Protein AF-A0A7W1TL31-F1 (afdb_monomer_lite)

Foldseek 3Di:
DDPVLLVLLLQLLVVQPVSLVCCVVPPVVRPLSPLSSQLSPLLSCQLVVQVVVLVVQLVVLVVPVPCSNVVSVVSVVVNVVSVVLSVQQSVVSSVCSNVSHSDHRPPRSVPRDPPPPPVCVVVVVVVVCPVVVVVPDDDD

Radius of gyration: 20.35 Å; chains: 1; bounding box: 41×24×80 Å

Structure (mmCIF, N/CA/C/O backbone):
data_AF-A0A7W1TL31-F1
#
_entry.id   AF-A0A7W1TL31-F1
#
loop_
_atom_site.group_PDB
_atom_site.id
_atom_site.type_symbol
_atom_site.label_atom_id
_atom_site.label_alt_id
_atom_site.label_comp_id
_atom_site.label_asym_id
_atom_site.label_entity_id
_atom_site.label_seq_id
_atom_site.pdbx_PDB_ins_code
_atom_site.Cartn_x
_atom_site.Cartn_y
_atom_site.Cartn_z
_atom_site.occupancy
_atom_site.B_iso_or_equiv
_atom_site.auth_seq_id
_atom_site.auth_comp_id
_atom_site.auth_asym_id
_atom_site.auth_atom_id
_atom_site.pdbx_PDB_model_num
ATOM 1 N N . MET A 1 1 ? -14.378 0.605 23.977 1.00 63.00 1 MET A N 1
ATOM 2 C CA . MET A 1 1 ? -14.506 0.639 22.493 1.00 63.00 1 MET A CA 1
ATOM 3 C C . MET A 1 1 ? -15.545 -0.376 22.019 1.00 63.00 1 MET A C 1
ATOM 5 O O . MET A 1 1 ? -15.448 -1.541 22.405 1.00 63.00 1 MET A O 1
ATOM 9 N N . SER A 1 2 ? -16.531 0.037 21.213 1.00 82.75 2 SER A N 1
ATOM 10 C CA . SER A 1 2 ? -17.659 -0.834 20.838 1.00 82.75 2 SER A CA 1
ATOM 11 C C . SER A 1 2 ? -17.243 -1.950 19.872 1.00 82.75 2 SER A C 1
ATOM 13 O O . SER A 1 2 ? -16.359 -1.781 19.031 1.00 82.75 2 SER A O 1
ATOM 15 N N . THR A 1 3 ? -17.897 -3.108 19.959 1.00 85.25 3 THR A N 1
ATOM 16 C CA . THR A 1 3 ? -17.646 -4.251 19.063 1.00 85.25 3 THR A CA 1
ATOM 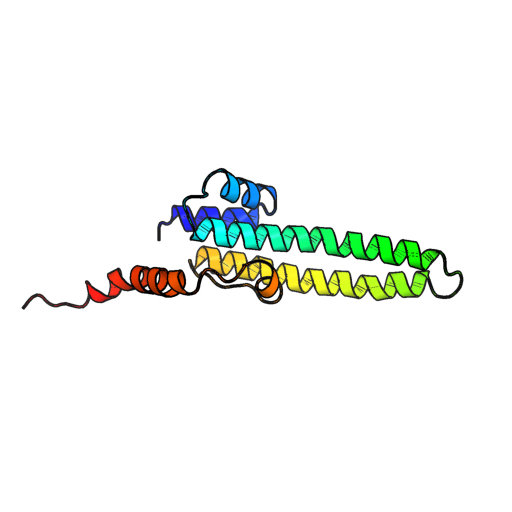17 C C . THR A 1 3 ? -17.913 -3.889 17.596 1.00 85.25 3 THR A C 1
ATOM 19 O O . THR A 1 3 ? -17.195 -4.328 16.703 1.00 85.25 3 THR A O 1
ATOM 22 N N . SER A 1 4 ? -18.888 -3.006 17.347 1.00 88.19 4 SER A N 1
ATOM 23 C CA . SER A 1 4 ? -19.213 -2.479 16.013 1.00 88.19 4 SER A CA 1
ATOM 24 C C . SER A 1 4 ? -18.038 -1.729 15.369 1.00 88.19 4 SER A C 1
ATOM 26 O O . SER A 1 4 ? -17.771 -1.926 14.184 1.00 88.19 4 SER A O 1
ATOM 28 N N . SER A 1 5 ? -17.299 -0.933 16.150 1.00 86.00 5 SER A N 1
ATOM 29 C CA . SER A 1 5 ? -16.116 -0.192 15.684 1.00 86.00 5 SER A CA 1
ATOM 30 C C . SER A 1 5 ? -15.011 -1.128 15.173 1.00 86.00 5 SER A C 1
ATOM 32 O O . SER A 1 5 ? -14.460 -0.927 14.090 1.00 86.00 5 SER A O 1
ATOM 34 N N . ARG A 1 6 ? -14.759 -2.229 15.897 1.00 88.38 6 ARG A N 1
ATOM 35 C CA . ARG A 1 6 ? -13.754 -3.242 15.524 1.00 88.38 6 ARG A CA 1
ATOM 36 C C . ARG A 1 6 ? -14.096 -3.931 14.207 1.00 88.38 6 ARG A C 1
ATOM 38 O O . ARG A 1 6 ? -13.231 -4.066 13.344 1.00 88.38 6 ARG A O 1
ATOM 45 N N . TYR A 1 7 ? -15.358 -4.325 14.025 1.00 89.19 7 TYR A N 1
ATOM 46 C CA . TYR A 1 7 ? -15.795 -4.953 12.777 1.00 89.19 7 TYR A CA 1
ATOM 47 C C . TYR A 1 7 ? -15.684 -3.998 11.590 1.00 89.19 7 TYR A C 1
ATOM 49 O O . TYR A 1 7 ? -15.196 -4.403 10.541 1.00 89.19 7 TYR A O 1
ATOM 57 N N . LEU A 1 8 ? -16.069 -2.729 11.747 1.00 87.12 8 LEU A N 1
ATOM 58 C CA . LEU A 1 8 ? -15.933 -1.729 10.684 1.00 87.12 8 LEU A CA 1
ATOM 59 C C . LEU A 1 8 ? -14.469 -1.487 10.299 1.00 87.12 8 LEU A C 1
ATOM 61 O O . LEU A 1 8 ? -14.148 -1.460 9.111 1.00 87.12 8 LEU A O 1
ATOM 65 N N . ALA A 1 9 ? -13.577 -1.378 11.286 1.00 85.75 9 ALA A N 1
ATOM 66 C CA . ALA A 1 9 ? -12.141 -1.273 11.050 1.00 85.75 9 ALA A CA 1
ATOM 67 C C . ALA A 1 9 ? -11.597 -2.504 10.304 1.00 85.75 9 ALA A C 1
ATOM 69 O O . ALA A 1 9 ? -10.852 -2.361 9.338 1.00 85.75 9 ALA A O 1
ATOM 70 N N . PHE A 1 10 ? -12.018 -3.711 10.690 1.00 90.50 10 PHE A N 1
ATOM 71 C CA . PHE A 1 10 ? -11.662 -4.942 9.987 1.00 90.50 10 PHE A CA 1
ATOM 72 C C . PHE A 1 10 ? -12.193 -4.967 8.542 1.00 90.50 10 PHE A C 1
ATOM 74 O O . PHE A 1 10 ? -11.440 -5.276 7.617 1.00 90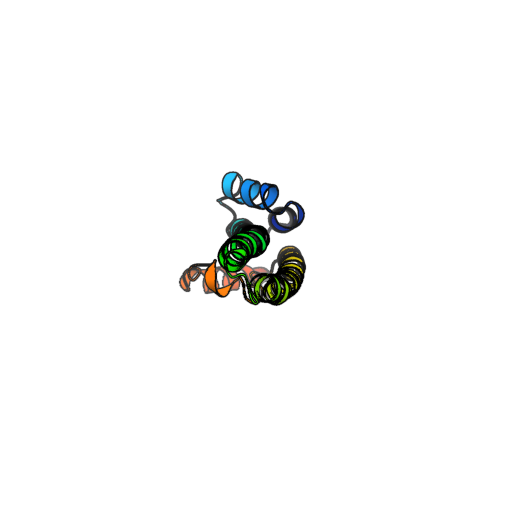.50 10 PHE A O 1
ATOM 81 N N . PHE A 1 11 ? -13.452 -4.575 8.317 1.00 89.88 11 PHE A N 1
ATOM 82 C CA . PHE A 1 11 ? -14.044 -4.488 6.978 1.00 89.88 11 PHE A CA 1
ATOM 83 C C . PHE A 1 11 ? -13.318 -3.490 6.075 1.00 89.88 11 PHE A C 1
ATOM 85 O O . PHE A 1 11 ? -13.219 -3.728 4.871 1.00 89.88 11 PHE A O 1
ATOM 92 N N . ALA A 1 12 ? -12.753 -2.417 6.637 1.00 88.25 12 ALA A N 1
ATOM 93 C CA . ALA A 1 12 ? -11.928 -1.485 5.878 1.00 88.25 12 ALA A CA 1
ATOM 94 C C . ALA A 1 12 ? -10.677 -2.149 5.281 1.00 88.25 12 ALA A C 1
ATOM 96 O O . ALA A 1 12 ? -10.274 -1.800 4.173 1.00 88.25 12 ALA A O 1
ATOM 97 N N . TYR A 1 13 ? -10.070 -3.119 5.971 1.00 88.94 13 TYR A N 1
ATOM 98 C CA . TYR A 1 13 ? -8.985 -3.931 5.407 1.00 88.94 13 TYR A CA 1
ATOM 99 C C . TYR A 1 13 ? -9.497 -5.025 4.477 1.00 88.94 13 TYR A C 1
ATOM 101 O O . TYR A 1 13 ? -8.923 -5.214 3.406 1.00 88.94 13 TYR A O 1
ATOM 109 N N . LEU A 1 14 ? -10.563 -5.731 4.863 1.00 90.69 14 LEU A N 1
ATOM 110 C CA . LEU A 1 14 ? -11.077 -6.875 4.106 1.00 90.69 14 LEU A CA 1
ATOM 111 C C . LEU A 1 14 ? -11.560 -6.472 2.714 1.00 90.69 14 LEU A C 1
ATOM 113 O O . LEU A 1 14 ? -11.240 -7.129 1.730 1.00 90.69 14 LEU A O 1
ATOM 117 N N . LEU A 1 15 ? -12.309 -5.375 2.636 1.00 92.00 15 LEU A N 1
ATOM 118 C CA . LEU A 1 15 ? -12.829 -4.859 1.376 1.00 92.00 15 LEU A CA 1
ATOM 119 C C . LEU A 1 15 ? -11.850 -3.889 0.701 1.00 92.00 15 LEU A C 1
ATOM 121 O O . LEU A 1 15 ? -12.163 -3.387 -0.369 1.00 92.00 15 LEU A O 1
ATOM 125 N N . SER A 1 16 ? -10.673 -3.622 1.280 1.00 91.69 16 SER A N 1
ATOM 126 C CA . SER A 1 16 ? -9.663 -2.716 0.716 1.00 91.69 16 SER A CA 1
ATOM 127 C C . SER A 1 16 ? -10.256 -1.331 0.381 1.00 91.69 16 SER A C 1
ATOM 129 O O . SER A 1 16 ? -10.855 -0.697 1.250 1.00 91.69 16 SER A O 1
ATOM 131 N N . ILE A 1 17 ? -10.122 -0.849 -0.860 1.00 91.94 17 ILE A N 1
ATOM 132 C CA . ILE A 1 17 ? -10.583 0.477 -1.305 1.00 91.94 17 ILE A CA 1
ATOM 133 C C . ILE A 1 17 ? -12.063 0.741 -0.963 1.00 91.94 17 ILE A C 1
ATOM 135 O O . ILE A 1 17 ? -12.320 1.713 -0.250 1.00 91.94 17 ILE A O 1
ATOM 139 N N . PRO A 1 18 ? -13.051 -0.065 -1.407 1.00 91.94 18 PRO A N 1
ATOM 140 C CA . PRO A 1 18 ? -14.456 0.215 -1.108 1.00 91.94 18 PRO A CA 1
ATOM 141 C C . PRO A 1 18 ? -14.770 0.188 0.392 1.00 91.94 18 PRO A C 1
ATOM 143 O O . PRO A 1 18 ? -15.528 1.035 0.858 1.00 91.94 18 PRO A O 1
ATOM 146 N N . GLY A 1 19 ? -14.155 -0.713 1.166 1.00 91.12 19 GLY A N 1
ATOM 147 C CA . GLY A 1 19 ? -14.341 -0.755 2.622 1.00 91.12 19 GLY A CA 1
ATOM 148 C C . GLY A 1 19 ? -13.800 0.485 3.317 1.00 91.12 19 GLY A C 1
ATOM 149 O O . GLY A 1 19 ? -14.488 1.108 4.125 1.00 91.12 19 GLY A O 1
ATOM 150 N N . ALA A 1 20 ? -12.571 0.868 2.976 1.00 91.81 20 ALA A N 1
ATOM 151 C CA . ALA A 1 20 ? -11.937 2.055 3.519 1.00 91.81 20 ALA A CA 1
ATOM 152 C C . ALA A 1 20 ? -12.723 3.327 3.171 1.00 91.81 20 ALA A C 1
ATOM 154 O O . ALA A 1 2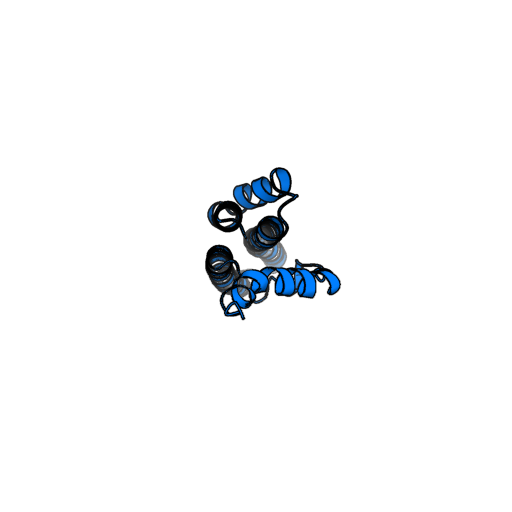0 ? -12.985 4.147 4.049 1.00 91.81 20 ALA A O 1
ATOM 155 N N . LEU A 1 21 ? -13.155 3.479 1.916 1.00 93.00 21 LEU A N 1
ATOM 156 C CA . LEU A 1 21 ? -13.971 4.619 1.497 1.00 93.00 21 LEU A CA 1
ATOM 157 C C . LEU A 1 21 ? -15.322 4.645 2.211 1.00 93.00 21 LEU A C 1
ATOM 159 O O . LEU A 1 21 ? -15.727 5.703 2.686 1.00 93.00 21 LEU A O 1
ATOM 163 N N . PHE A 1 22 ? -15.991 3.499 2.348 1.00 94.62 22 PHE A N 1
ATOM 164 C CA . PHE A 1 22 ? -17.248 3.409 3.086 1.00 94.62 22 PHE A CA 1
ATOM 165 C C . PHE A 1 22 ? -17.093 3.924 4.520 1.00 94.62 22 PHE A C 1
ATOM 167 O O . PHE A 1 22 ? -17.844 4.803 4.936 1.00 94.62 22 PHE A O 1
ATOM 174 N N . VAL A 1 23 ? -16.079 3.456 5.254 1.00 92.19 23 VAL A N 1
ATOM 175 C CA . VAL A 1 23 ? -15.829 3.902 6.634 1.00 92.19 23 VAL A CA 1
ATOM 176 C C . VAL A 1 23 ? -15.497 5.399 6.687 1.00 92.19 23 VAL A C 1
ATOM 178 O O . VAL A 1 23 ? -16.050 6.120 7.516 1.00 92.19 23 VAL A O 1
ATOM 181 N N . LEU A 1 24 ? -14.671 5.905 5.765 1.00 92.50 24 LEU A N 1
ATOM 182 C CA . LEU A 1 24 ? -14.305 7.328 5.702 1.00 92.50 24 LEU A CA 1
ATOM 183 C C . LEU A 1 24 ? -15.463 8.259 5.317 1.00 92.50 24 LEU A C 1
ATOM 185 O O . LEU A 1 24 ? -15.398 9.461 5.588 1.00 92.50 24 LEU A O 1
ATOM 189 N N . LEU A 1 25 ? -16.501 7.749 4.659 1.00 93.69 25 LEU A N 1
ATOM 190 C CA . LEU A 1 25 ? -17.679 8.528 4.287 1.00 93.69 25 LEU A CA 1
ATOM 191 C C . LEU A 1 25 ? -18.791 8.411 5.333 1.00 93.69 25 LEU A C 1
ATOM 193 O O . LEU A 1 25 ? -19.371 9.429 5.700 1.00 93.69 25 LEU A O 1
ATOM 197 N N . ALA A 1 26 ? -19.058 7.200 5.826 1.00 92.62 26 ALA A N 1
ATOM 198 C CA . ALA A 1 26 ? -20.221 6.894 6.655 1.00 92.62 26 ALA A CA 1
ATOM 199 C C . ALA A 1 26 ? -19.954 6.921 8.170 1.00 92.62 26 ALA A C 1
ATOM 201 O O . ALA A 1 26 ? -20.906 7.016 8.939 1.00 92.62 26 ALA A O 1
ATOM 202 N N . ARG A 1 27 ? -18.695 6.801 8.617 1.00 90.25 27 ARG A N 1
ATOM 203 C CA . ARG A 1 27 ? -18.328 6.650 10.042 1.00 90.25 27 ARG A CA 1
ATOM 204 C C . ARG A 1 27 ? -17.177 7.572 10.439 1.00 90.25 27 ARG A C 1
ATOM 206 O O . ARG A 1 27 ? -16.188 7.151 11.029 1.00 90.25 27 ARG A O 1
ATOM 213 N N . ARG A 1 28 ? -17.297 8.850 10.067 1.00 89.69 28 ARG A N 1
ATOM 214 C CA . ARG A 1 28 ? -16.295 9.903 10.339 1.00 89.69 28 ARG A CA 1
ATOM 215 C C . ARG A 1 28 ? -16.175 10.274 11.819 1.00 89.69 28 ARG A C 1
ATOM 217 O O . ARG A 1 28 ? -15.188 10.889 12.206 1.00 89.69 28 ARG A O 1
ATOM 224 N N . ASP A 1 29 ? -17.193 9.936 12.595 1.00 89.06 29 ASP A N 1
ATOM 225 C CA . ASP A 1 29 ? -17.337 10.139 14.033 1.00 89.06 29 ASP A CA 1
ATOM 226 C C . ASP A 1 29 ? -16.553 9.118 14.872 1.00 89.06 29 ASP A C 1
ATOM 228 O O . ASP A 1 29 ? -16.275 9.379 16.039 1.00 89.06 29 ASP A O 1
ATOM 232 N N . ASP A 1 30 ? -16.143 7.990 14.282 1.00 89.94 30 ASP A N 1
ATOM 233 C CA . ASP A 1 30 ? -15.369 6.949 14.957 1.00 89.94 30 ASP A CA 1
ATOM 234 C C . ASP A 1 30 ? -13.865 7.080 14.629 1.00 89.94 30 ASP A C 1
ATOM 236 O O . ASP A 1 30 ? -13.417 6.637 13.562 1.00 89.94 30 ASP A O 1
ATOM 240 N N . PRO A 1 31 ? -13.047 7.674 15.522 1.00 88.94 31 PRO A N 1
ATOM 241 C CA . PRO A 1 31 ? -11.633 7.917 15.247 1.00 88.94 31 PRO A CA 1
ATOM 242 C C . PRO A 1 31 ? -10.835 6.621 15.052 1.00 88.94 31 PRO A C 1
ATOM 244 O O . PRO A 1 31 ? -9.872 6.615 14.279 1.00 88.94 31 PRO A O 1
ATOM 247 N N . PHE A 1 32 ? -11.241 5.523 15.699 1.00 89.00 32 PHE A N 1
ATOM 248 C CA . PHE A 1 32 ? -10.595 4.219 15.559 1.00 89.00 32 PHE A CA 1
ATOM 249 C C . PHE A 1 32 ? -10.849 3.633 14.167 1.00 89.00 32 PHE A C 1
ATOM 251 O O . PHE A 1 32 ? -9.911 3.262 13.455 1.00 89.00 32 PHE A O 1
ATOM 258 N N . ALA A 1 33 ? -12.113 3.614 13.736 1.00 90.25 33 ALA A N 1
ATOM 259 C CA . ALA A 1 33 ? -12.478 3.119 12.413 1.00 90.25 33 ALA A CA 1
ATOM 260 C C . ALA A 1 33 ? -11.845 3.973 11.299 1.00 90.25 33 ALA A C 1
ATOM 262 O O . ALA A 1 33 ? -11.299 3.430 10.335 1.00 90.25 33 ALA A O 1
ATOM 263 N N . VAL A 1 34 ? -11.836 5.303 11.453 1.00 91.44 34 VAL A N 1
ATOM 264 C CA . VAL A 1 34 ? -11.198 6.232 10.506 1.00 91.44 34 VAL A CA 1
ATOM 265 C C . VAL A 1 34 ? -9.692 5.992 10.403 1.00 91.44 34 VAL A C 1
ATOM 267 O O . VAL A 1 34 ? -9.153 6.016 9.294 1.00 91.44 34 VAL A O 1
ATOM 270 N N . PHE A 1 35 ? -9.002 5.750 11.522 1.00 91.44 35 PHE A N 1
ATOM 271 C CA . PHE A 1 35 ? -7.567 5.458 11.523 1.00 91.44 35 PHE A CA 1
ATOM 272 C C . PHE A 1 35 ? -7.247 4.229 10.663 1.00 91.44 35 PHE A C 1
ATOM 274 O O . PHE A 1 35 ? -6.462 4.315 9.713 1.00 91.44 35 PHE A O 1
ATOM 281 N N . HIS A 1 36 ? -7.918 3.111 10.938 1.00 91.00 36 HIS A N 1
ATOM 282 C CA . HIS A 1 36 ? -7.720 1.864 10.203 1.00 91.00 36 HIS A CA 1
ATOM 283 C C . HIS A 1 36 ? -8.156 1.967 8.738 1.00 91.00 36 HIS A C 1
ATOM 285 O O . HIS A 1 36 ? -7.488 1.427 7.855 1.00 91.00 36 HIS A O 1
ATOM 291 N N . ALA A 1 37 ? -9.211 2.731 8.447 1.00 93.25 37 ALA A N 1
ATOM 292 C CA . ALA A 1 37 ? -9.640 2.987 7.080 1.00 93.25 37 ALA A CA 1
ATOM 293 C C . ALA A 1 37 ? -8.605 3.786 6.276 1.00 93.25 37 ALA A C 1
ATOM 295 O O . ALA A 1 37 ? -8.285 3.404 5.152 1.00 93.25 37 ALA A O 1
ATOM 296 N N . ARG A 1 38 ? -8.012 4.845 6.846 1.00 92.00 38 ARG A N 1
ATOM 297 C CA . ARG A 1 38 ? -6.920 5.588 6.186 1.00 92.00 38 ARG A CA 1
ATOM 298 C C . ARG A 1 38 ? -5.705 4.705 5.937 1.00 92.00 38 ARG A C 1
ATOM 300 O O . ARG A 1 38 ? -5.126 4.762 4.857 1.00 92.00 38 ARG A O 1
ATOM 307 N N . GLN A 1 39 ? -5.337 3.885 6.917 1.00 92.88 39 GLN A N 1
ATOM 308 C CA . GLN A 1 39 ? -4.203 2.975 6.798 1.00 92.88 39 GLN A CA 1
ATOM 309 C C . GLN A 1 39 ? -4.440 1.904 5.723 1.00 92.88 39 GLN A C 1
ATOM 311 O O . GLN A 1 39 ? -3.552 1.657 4.912 1.00 92.88 39 GLN A O 1
ATOM 316 N N . SER A 1 40 ? -5.636 1.310 5.663 1.00 93.62 40 SER A N 1
ATOM 317 C CA . SER A 1 40 ? -6.009 0.363 4.604 1.00 93.62 40 SER A CA 1
ATOM 318 C C . SER A 1 40 ? -6.014 1.024 3.221 1.00 93.62 40 SER A C 1
ATOM 320 O O . SER A 1 40 ? -5.434 0.489 2.275 1.00 93.62 40 SER A O 1
ATOM 322 N N . LEU A 1 41 ? -6.577 2.234 3.108 1.00 93.75 41 LEU A N 1
ATOM 323 C CA . LEU A 1 41 ? -6.566 2.999 1.861 1.00 93.75 41 LEU A CA 1
ATOM 324 C C . LEU A 1 41 ? -5.138 3.301 1.396 1.00 93.75 41 LEU A C 1
ATOM 326 O O . LEU A 1 41 ? -4.838 3.157 0.216 1.00 93.75 41 LEU A O 1
ATOM 330 N N . ALA A 1 42 ? -4.245 3.678 2.311 1.00 92.62 42 ALA A N 1
ATOM 331 C CA . ALA A 1 42 ? -2.843 3.916 1.994 1.00 92.62 42 ALA A CA 1
ATOM 332 C C . ALA A 1 42 ? -2.135 2.658 1.469 1.00 92.62 42 ALA A C 1
ATOM 334 O O . ALA A 1 42 ? -1.412 2.738 0.477 1.00 92.62 42 ALA A O 1
ATOM 335 N N . ILE A 1 43 ? -2.370 1.496 2.091 1.00 92.81 43 ILE A N 1
ATOM 336 C CA . ILE A 1 43 ? -1.852 0.206 1.607 1.00 92.81 43 ILE A CA 1
ATOM 337 C C . ILE A 1 43 ? -2.375 -0.075 0.196 1.00 92.81 43 ILE A C 1
ATOM 339 O O . ILE A 1 43 ? -1.597 -0.451 -0.677 1.00 92.81 43 ILE A O 1
ATOM 343 N N . ALA A 1 44 ? -3.668 0.147 -0.052 1.00 94.38 44 ALA A N 1
ATOM 344 C CA . ALA A 1 44 ? -4.274 -0.079 -1.360 1.00 94.38 44 ALA A CA 1
ATOM 345 C C . ALA A 1 44 ? -3.711 0.861 -2.440 1.00 94.38 44 ALA A C 1
ATOM 347 O O . ALA A 1 44 ? -3.374 0.419 -3.538 1.00 94.38 44 ALA A O 1
ATOM 348 N N . VAL A 1 45 ? -3.542 2.147 -2.120 1.00 94.12 45 VAL A N 1
ATOM 349 C CA . VAL A 1 45 ? -2.916 3.125 -3.022 1.00 94.12 45 VAL A CA 1
ATOM 350 C C . VAL A 1 45 ? -1.470 2.735 -3.321 1.00 94.12 45 VAL A C 1
ATOM 352 O O . VAL A 1 45 ? -1.070 2.779 -4.480 1.00 94.12 45 VAL A O 1
ATOM 355 N N . ALA A 1 46 ? -0.696 2.298 -2.325 1.00 93.69 46 ALA A N 1
ATOM 356 C CA . ALA A 1 46 ? 0.667 1.816 -2.543 1.00 93.69 46 ALA A CA 1
ATOM 357 C C . ALA A 1 46 ? 0.698 0.548 -3.417 1.00 93.69 46 ALA A C 1
ATOM 359 O O . ALA A 1 46 ? 1.523 0.449 -4.324 1.00 93.69 46 ALA A O 1
ATOM 360 N N . ALA A 1 47 ? -0.232 -0.385 -3.191 1.00 94.88 47 ALA A N 1
ATOM 361 C CA . ALA A 1 47 ? -0.361 -1.625 -3.955 1.00 94.88 47 ALA A CA 1
ATOM 362 C C . ALA A 1 47 ? -0.657 -1.379 -5.441 1.00 94.88 47 ALA A C 1
ATOM 364 O O . ALA A 1 47 ? -0.178 -2.131 -6.286 1.00 94.88 47 ALA A O 1
ATOM 365 N N . VAL A 1 48 ? -1.424 -0.337 -5.770 1.00 96.50 48 VAL A N 1
ATOM 366 C CA . VAL A 1 48 ? -1.708 0.064 -7.159 1.00 96.50 48 VAL A CA 1
ATOM 367 C C . VAL A 1 48 ? -0.603 0.963 -7.719 1.00 96.50 48 VAL A C 1
ATOM 369 O O . VAL A 1 48 ? -0.201 0.816 -8.868 1.00 96.50 48 VAL A O 1
ATOM 372 N N . GLY A 1 49 ? -0.071 1.881 -6.914 1.00 96.50 49 GLY A N 1
ATOM 373 C CA . GLY A 1 49 ? 0.955 2.832 -7.333 1.00 96.50 49 GLY A CA 1
ATOM 374 C C . GLY A 1 49 ? 2.285 2.167 -7.686 1.00 96.50 49 GLY A C 1
ATOM 375 O O . GLY A 1 49 ? 2.900 2.546 -8.678 1.00 96.50 49 GLY A O 1
ATOM 376 N N . ALA A 1 50 ? 2.711 1.150 -6.930 1.00 96.56 50 ALA A N 1
ATOM 377 C CA . ALA A 1 50 ? 3.978 0.453 -7.157 1.00 96.56 50 ALA A CA 1
ATOM 378 C C . ALA A 1 50 ? 4.130 -0.121 -8.586 1.00 96.56 50 ALA A C 1
ATOM 380 O O . ALA A 1 50 ? 5.102 0.239 -9.257 1.00 96.56 50 ALA A O 1
ATOM 381 N N . PRO A 1 51 ? 3.202 -0.952 -9.109 1.00 97.44 51 PRO A N 1
ATOM 382 C CA . PRO A 1 51 ? 3.307 -1.455 -10.478 1.00 97.44 51 PRO A CA 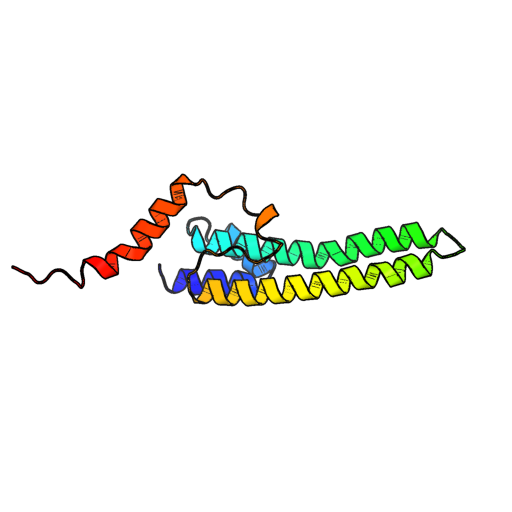1
ATOM 383 C C . PRO A 1 51 ? 3.138 -0.353 -11.531 1.00 97.44 51 PRO A C 1
ATOM 385 O O . PRO A 1 51 ? 3.763 -0.441 -12.582 1.00 97.44 51 PRO A O 1
ATOM 388 N N . LEU A 1 52 ? 2.347 0.696 -11.269 1.00 98.12 52 LEU A N 1
ATOM 389 C CA . LEU A 1 52 ? 2.187 1.811 -12.211 1.00 98.12 52 LEU A CA 1
ATOM 390 C C . LEU A 1 52 ? 3.479 2.622 -12.358 1.00 98.12 52 LEU A C 1
ATOM 392 O O . LEU A 1 52 ? 3.906 2.900 -13.476 1.00 98.12 52 LEU A O 1
ATOM 396 N N . ILE A 1 53 ? 4.128 2.959 -11.241 1.00 97.81 53 ILE A N 1
ATOM 397 C CA . ILE A 1 53 ? 5.426 3.647 -11.234 1.00 97.81 53 ILE A CA 1
ATOM 398 C C . ILE A 1 53 ? 6.463 2.793 -11.961 1.00 97.81 53 ILE A C 1
ATOM 400 O O . ILE A 1 53 ? 7.174 3.293 -12.832 1.00 97.81 53 ILE A O 1
ATOM 404 N N . TRP A 1 54 ? 6.517 1.495 -11.648 1.00 97.94 54 TRP A N 1
ATOM 405 C CA . TRP A 1 54 ? 7.396 0.567 -12.348 1.00 97.94 54 TRP A CA 1
ATOM 406 C C . TRP A 1 54 ? 7.120 0.542 -13.853 1.00 97.94 54 TRP A C 1
ATOM 408 O O . TRP A 1 54 ? 8.064 0.656 -14.628 1.00 97.94 54 TRP A O 1
ATOM 418 N N . ALA A 1 55 ? 5.858 0.446 -14.277 1.00 97.38 55 ALA A N 1
ATOM 419 C CA . ALA A 1 55 ? 5.495 0.378 -15.689 1.00 97.38 55 ALA A CA 1
ATOM 420 C C . ALA A 1 55 ? 5.951 1.626 -16.455 1.00 97.38 55 ALA A C 1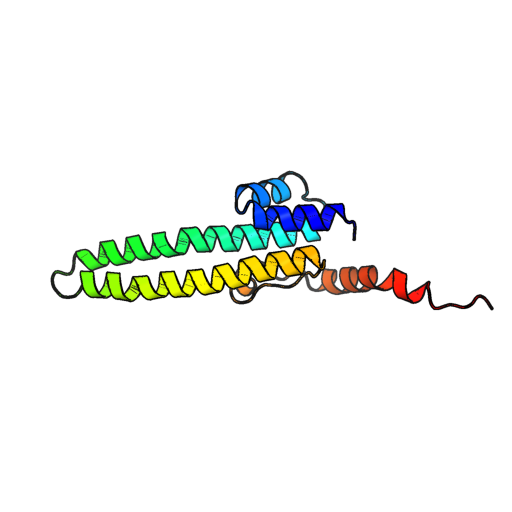
ATOM 422 O O . ALA A 1 55 ? 6.499 1.504 -17.547 1.00 97.38 55 ALA A O 1
ATOM 423 N N . VAL A 1 56 ? 5.796 2.817 -15.865 1.00 98.00 56 VAL A N 1
ATOM 424 C CA . VAL A 1 56 ? 6.280 4.076 -16.454 1.00 98.00 56 VAL A CA 1
ATOM 425 C C . VAL A 1 56 ? 7.805 4.078 -16.582 1.00 98.00 56 VAL A C 1
ATOM 427 O O . VAL A 1 56 ? 8.326 4.423 -17.642 1.00 98.00 56 VAL A O 1
ATOM 430 N N . ILE A 1 57 ? 8.531 3.656 -15.539 1.00 97.06 57 ILE A N 1
ATOM 431 C CA . ILE A 1 57 ? 10.002 3.596 -15.560 1.00 97.06 57 ILE A CA 1
ATOM 432 C C . ILE A 1 57 ? 10.495 2.554 -16.570 1.00 97.06 57 ILE A C 1
ATOM 434 O O . ILE A 1 57 ? 11.410 2.831 -17.341 1.00 97.06 57 ILE A O 1
ATOM 438 N N . ALA A 1 58 ? 9.889 1.367 -16.590 1.00 96.31 58 ALA A N 1
ATOM 439 C CA . ALA A 1 58 ? 10.235 0.293 -17.512 1.00 96.31 58 ALA A CA 1
ATOM 440 C C . ALA A 1 58 ? 9.952 0.696 -18.964 1.00 96.31 58 ALA A C 1
ATOM 442 O O . ALA A 1 58 ? 10.784 0.457 -19.835 1.00 96.31 58 ALA A O 1
ATOM 443 N N . TRP A 1 59 ? 8.824 1.364 -19.217 1.00 97.12 59 TRP A N 1
ATOM 444 C CA . TRP A 1 59 ? 8.495 1.914 -20.529 1.00 97.12 59 TRP A CA 1
ATOM 445 C C . TRP A 1 59 ? 9.503 2.981 -20.971 1.00 97.12 59 TRP A C 1
ATOM 447 O O . TRP A 1 59 ? 10.002 2.916 -22.091 1.00 97.12 59 TRP A O 1
ATOM 457 N N . ALA A 1 60 ? 9.870 3.917 -20.090 1.00 96.62 60 ALA A N 1
ATOM 458 C CA . ALA A 1 60 ? 10.901 4.913 -20.382 1.00 96.62 60 ALA A CA 1
ATOM 459 C C . ALA A 1 60 ? 12.270 4.257 -20.650 1.00 96.62 60 ALA A C 1
ATOM 461 O O . ALA A 1 60 ? 12.974 4.634 -21.585 1.00 96.62 60 ALA A O 1
ATOM 462 N N . GLY A 1 61 ? 12.628 3.236 -19.868 1.00 95.62 61 GLY A N 1
ATOM 463 C CA . GLY A 1 61 ? 13.863 2.473 -20.031 1.00 95.62 61 GLY A CA 1
ATOM 464 C C . GLY A 1 61 ? 13.899 1.629 -21.305 1.00 95.62 61 GLY A C 1
ATOM 465 O O . GLY A 1 61 ? 14.975 1.427 -21.858 1.00 95.62 61 GLY A O 1
ATOM 466 N N . ALA A 1 62 ? 12.751 1.178 -21.816 1.00 95.62 62 ALA A N 1
ATOM 467 C CA . ALA A 1 62 ? 12.666 0.367 -23.032 1.00 95.62 62 ALA A CA 1
ATOM 468 C C . ALA A 1 62 ? 13.147 1.102 -24.296 1.00 95.62 62 ALA A C 1
ATOM 470 O O . ALA A 1 62 ? 13.512 0.454 -25.273 1.00 95.62 62 ALA A O 1
ATOM 471 N N . TRP A 1 63 ? 13.209 2.438 -24.267 1.00 96.38 63 TRP A N 1
ATOM 472 C CA . TRP A 1 63 ? 13.797 3.241 -25.343 1.00 96.38 63 TRP A CA 1
ATOM 473 C C . TRP A 1 63 ? 15.325 3.117 -25.434 1.00 96.38 63 TRP A C 1
ATOM 475 O O . TRP A 1 63 ? 15.905 3.539 -26.431 1.00 96.38 63 TRP A O 1
ATOM 485 N N . LEU A 1 64 ? 15.983 2.530 -24.427 1.00 96.44 64 LEU A N 1
ATOM 486 C CA . LEU A 1 64 ? 17.408 2.208 -24.456 1.00 96.44 64 LEU A CA 1
ATOM 487 C C . LEU A 1 64 ? 17.609 0.826 -25.105 1.00 96.44 64 LEU A C 1
ATOM 489 O O . LEU A 1 64 ? 17.280 -0.188 -24.478 1.00 96.44 64 LEU A O 1
ATOM 493 N N . PRO A 1 65 ? 18.189 0.743 -26.321 1.00 92.44 65 PRO A N 1
ATOM 494 C CA . PRO A 1 65 ? 18.306 -0.521 -27.056 1.00 92.44 65 PRO A CA 1
ATOM 495 C C . PRO A 1 65 ? 19.168 -1.555 -26.326 1.00 92.44 65 PRO A C 1
ATOM 497 O O . PRO A 1 65 ? 18.928 -2.757 -26.414 1.00 92.44 65 PRO A O 1
ATOM 500 N N . VAL A 1 66 ? 20.174 -1.080 -25.587 1.00 94.50 66 VAL A N 1
ATOM 501 C CA . VAL A 1 66 ? 21.083 -1.914 -24.803 1.00 94.50 66 VAL A CA 1
ATOM 502 C C . VAL A 1 66 ? 20.734 -1.755 -23.327 1.00 94.50 66 VAL A C 1
ATOM 504 O O . VAL A 1 66 ? 20.884 -0.680 -22.755 1.00 94.50 66 VAL A O 1
ATOM 507 N N . GLY A 1 67 ? 20.259 -2.833 -22.703 1.00 91.19 67 GLY A N 1
ATOM 508 C CA . GLY A 1 67 ? 20.036 -2.907 -21.255 1.00 91.19 67 GLY A CA 1
ATOM 509 C C . GLY A 1 67 ? 18.688 -2.384 -20.745 1.00 91.19 67 GLY A C 1
ATOM 510 O O . GLY A 1 67 ? 18.316 -2.739 -19.629 1.00 91.19 67 GLY A O 1
ATOM 511 N N . GLY A 1 68 ? 17.914 -1.640 -21.542 1.00 93.31 68 GLY A N 1
ATOM 512 C CA . GLY A 1 68 ? 16.584 -1.145 -21.157 1.00 93.31 68 GLY A CA 1
ATOM 513 C C . GLY A 1 68 ? 15.647 -2.234 -20.608 1.00 93.31 68 GLY A C 1
ATOM 514 O O . GLY A 1 68 ? 15.199 -2.134 -19.460 1.00 93.31 68 GLY A O 1
ATOM 515 N N . PRO A 1 69 ? 15.415 -3.333 -21.355 1.00 92.31 69 PRO A N 1
ATOM 516 C CA . PRO A 1 69 ? 14.600 -4.451 -20.876 1.00 92.31 69 PRO A CA 1
ATOM 517 C C . PRO A 1 69 ? 15.140 -5.116 -19.600 1.00 92.31 69 PRO A C 1
ATOM 519 O O . PRO A 1 69 ? 14.359 -5.495 -18.727 1.00 92.31 69 PRO A O 1
ATOM 522 N N . LEU A 1 70 ? 16.467 -5.227 -19.454 1.00 95.12 70 LEU A N 1
ATOM 523 C CA . LEU A 1 70 ? 17.091 -5.820 -18.264 1.00 95.12 70 LEU A CA 1
ATOM 524 C C . LEU A 1 70 ? 16.868 -4.956 -17.018 1.00 95.12 70 LEU A C 1
ATOM 526 O O . LEU A 1 70 ? 16.597 -5.496 -15.945 1.00 95.12 70 LEU A O 1
ATOM 530 N N . ILE A 1 71 ? 16.932 -3.628 -17.154 1.00 93.62 71 ILE A N 1
ATOM 531 C CA . ILE A 1 71 ? 16.620 -2.691 -16.067 1.00 93.62 71 ILE A CA 1
ATOM 532 C C . ILE A 1 71 ? 15.155 -2.843 -15.655 1.00 93.62 71 ILE A C 1
ATOM 534 O O . ILE A 1 71 ? 14.874 -2.991 -14.468 1.00 93.62 71 ILE A O 1
ATOM 538 N N . GLY A 1 72 ? 14.227 -2.875 -16.617 1.00 94.19 72 GLY A N 1
ATOM 539 C CA . GLY A 1 72 ? 12.801 -3.076 -16.343 1.00 94.19 72 GLY A CA 1
ATOM 540 C C . GLY A 1 72 ? 12.526 -4.370 -15.568 1.00 94.19 72 GLY A C 1
ATOM 541 O O . GLY A 1 72 ? 11.859 -4.337 -14.533 1.00 94.19 72 GLY A O 1
ATOM 542 N N . LEU A 1 73 ? 13.100 -5.493 -16.011 1.00 94.56 73 LEU A N 1
ATO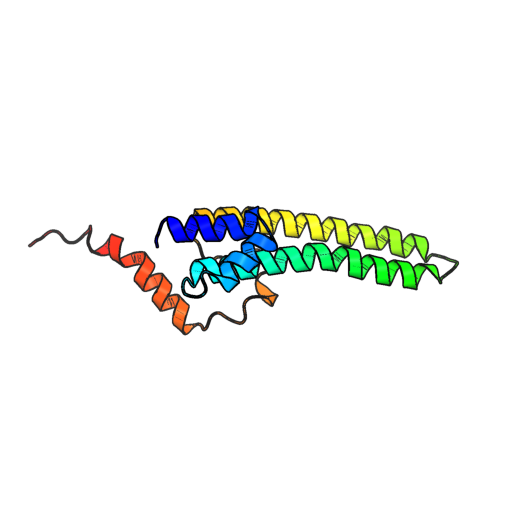M 543 C CA . LEU A 1 73 ? 12.988 -6.788 -15.327 1.00 94.56 73 LEU A CA 1
ATOM 544 C C . LEU A 1 73 ? 13.585 -6.753 -13.916 1.00 94.56 73 LEU A C 1
ATOM 546 O O . LEU A 1 73 ? 12.962 -7.224 -12.966 1.00 94.56 73 LEU A O 1
ATOM 550 N N . SER A 1 74 ? 14.765 -6.151 -13.761 1.00 95.19 74 SER A N 1
ATOM 551 C CA . SER A 1 74 ? 15.436 -6.034 -12.463 1.00 95.19 74 SER A CA 1
ATOM 552 C C . SER A 1 74 ? 14.611 -5.189 -11.492 1.00 95.19 74 SER A C 1
ATOM 554 O O . SER A 1 74 ? 14.415 -5.576 -10.342 1.00 95.19 74 SER A O 1
ATOM 556 N N . LEU A 1 75 ? 14.044 -4.075 -11.963 1.00 95.62 75 LEU A N 1
ATOM 557 C CA . LEU A 1 75 ? 13.179 -3.211 -11.163 1.00 95.62 75 LEU A CA 1
ATOM 558 C C . LEU A 1 75 ? 11.853 -3.877 -10.779 1.00 95.62 75 LEU A C 1
ATOM 560 O O . LEU A 1 75 ? 11.272 -3.520 -9.758 1.00 95.62 75 LEU A O 1
ATOM 564 N N . PHE A 1 76 ? 11.382 -4.870 -11.534 1.00 96.88 76 PHE A N 1
ATOM 565 C CA . PHE A 1 76 ? 10.164 -5.595 -11.173 1.00 96.88 76 PHE A CA 1
ATOM 566 C C . PHE A 1 76 ? 10.330 -6.383 -9.863 1.00 96.88 76 PHE A C 1
ATOM 568 O O . PHE A 1 76 ? 9.379 -6.524 -9.095 1.00 96.88 76 PHE A O 1
ATOM 575 N N . SER A 1 77 ? 11.552 -6.821 -9.535 1.00 96.50 77 SER A N 1
ATOM 576 C CA . SER A 1 77 ? 11.832 -7.467 -8.244 1.00 96.50 77 SER A CA 1
ATOM 577 C C . SER A 1 77 ? 11.515 -6.558 -7.044 1.00 96.50 77 SER A C 1
ATOM 579 O O . SER A 1 77 ? 11.022 -7.041 -6.023 1.00 96.50 77 SER A O 1
ATOM 581 N N . LEU A 1 78 ? 11.691 -5.235 -7.180 1.00 95.69 78 LEU A N 1
ATOM 582 C CA . LEU A 1 78 ? 11.307 -4.255 -6.156 1.00 95.69 78 LEU A CA 1
ATOM 583 C C . LEU A 1 78 ? 9.787 -4.169 -5.985 1.00 95.69 78 LEU A C 1
ATOM 585 O O . LEU A 1 78 ? 9.312 -3.977 -4.867 1.00 95.69 78 LEU A O 1
ATOM 589 N N . VAL A 1 79 ? 9.012 -4.344 -7.060 1.00 96.81 79 VAL A N 1
ATOM 590 C CA . VAL A 1 79 ? 7.543 -4.409 -6.985 1.00 96.81 79 VAL A CA 1
ATOM 591 C C . VAL A 1 79 ? 7.117 -5.635 -6.179 1.00 96.81 79 VAL A C 1
ATOM 593 O O . VAL A 1 79 ? 6.291 -5.517 -5.277 1.00 96.81 79 VAL A O 1
ATOM 596 N N . ILE A 1 80 ? 7.737 -6.792 -6.432 1.00 97.06 80 ILE A N 1
ATOM 597 C CA . ILE A 1 80 ? 7.490 -8.020 -5.661 1.00 97.06 80 ILE A CA 1
ATOM 598 C C . ILE A 1 80 ? 7.838 -7.808 -4.183 1.00 97.06 80 ILE A C 1
ATOM 600 O O . ILE A 1 80 ? 7.009 -8.075 -3.313 1.00 97.06 80 ILE A O 1
ATOM 604 N N . ALA A 1 81 ? 9.030 -7.280 -3.885 1.00 95.94 81 ALA A N 1
ATOM 605 C CA . ALA A 1 81 ? 9.444 -6.987 -2.513 1.00 95.94 81 ALA A CA 1
ATOM 606 C C . ALA A 1 81 ? 8.473 -6.018 -1.812 1.00 95.94 81 ALA A C 1
ATOM 608 O O . ALA A 1 81 ? 8.103 -6.230 -0.657 1.00 95.94 81 ALA A O 1
ATOM 609 N N . THR A 1 82 ? 7.997 -4.999 -2.532 1.00 94.94 82 THR A N 1
ATOM 610 C CA . THR A 1 82 ? 6.987 -4.053 -2.041 1.00 94.94 82 THR A CA 1
ATOM 611 C C . THR A 1 82 ? 5.682 -4.768 -1.697 1.00 94.94 82 THR A C 1
ATOM 613 O O . THR A 1 82 ? 5.142 -4.552 -0.613 1.00 94.94 82 THR A O 1
ATOM 616 N N . TYR A 1 83 ? 5.194 -5.665 -2.559 1.00 95.50 83 TYR A N 1
ATOM 617 C CA . TYR A 1 83 ? 3.983 -6.436 -2.277 1.00 95.50 83 TYR A CA 1
ATOM 618 C C . TYR A 1 83 ? 4.113 -7.320 -1.041 1.00 95.50 83 TYR A C 1
ATOM 620 O O . TYR A 1 83 ? 3.171 -7.379 -0.257 1.00 95.50 83 TYR A O 1
ATOM 628 N N . LEU A 1 84 ? 5.265 -7.956 -0.818 1.00 96.06 84 LEU A N 1
ATOM 629 C CA . LEU A 1 84 ? 5.483 -8.754 0.392 1.00 96.06 84 LEU A CA 1
ATOM 630 C C . LEU A 1 84 ? 5.329 -7.902 1.657 1.00 96.06 84 LEU A C 1
ATOM 632 O O . LEU A 1 84 ? 4.625 -8.294 2.587 1.00 96.06 84 LEU A O 1
ATOM 636 N N . VAL A 1 85 ? 5.916 -6.702 1.669 1.00 94.50 85 VAL A N 1
ATOM 637 C CA . VAL A 1 85 ? 5.765 -5.767 2.793 1.00 94.50 85 VAL A CA 1
ATOM 638 C C . VAL A 1 85 ? 4.313 -5.313 2.950 1.00 94.50 85 VAL A C 1
ATOM 640 O O . VAL A 1 85 ? 3.801 -5.285 4.070 1.00 94.50 85 VAL A O 1
ATOM 643 N N . LEU A 1 86 ? 3.628 -4.986 1.851 1.00 93.94 86 LEU A N 1
ATOM 644 C CA . LEU A 1 86 ? 2.226 -4.563 1.887 1.00 93.94 86 LEU A CA 1
ATOM 645 C C . LEU A 1 86 ? 1.300 -5.671 2.394 1.00 93.94 86 LEU A C 1
ATOM 647 O O . LEU A 1 86 ? 0.407 -5.377 3.181 1.00 93.94 86 LEU A O 1
ATOM 651 N N . VAL A 1 87 ? 1.528 -6.930 2.010 1.00 95.38 87 VAL A N 1
ATOM 652 C CA . VAL A 1 87 ? 0.763 -8.086 2.505 1.00 95.38 87 VAL A CA 1
ATOM 653 C C . VAL A 1 87 ? 0.965 -8.259 4.007 1.00 95.38 87 VAL A C 1
ATOM 655 O O . VAL A 1 87 ? -0.013 -8.391 4.741 1.00 95.38 87 VAL A O 1
ATOM 658 N N . VAL A 1 88 ? 2.209 -8.190 4.492 1.00 94.75 88 VAL A N 1
ATOM 659 C CA . VAL A 1 88 ? 2.494 -8.251 5.935 1.00 94.75 88 VAL A CA 1
ATOM 660 C C . VAL A 1 88 ? 1.806 -7.101 6.673 1.00 94.75 88 VAL A C 1
ATOM 662 O O . VAL A 1 88 ? 1.151 -7.327 7.690 1.00 94.75 88 VAL A O 1
ATOM 665 N N . GLY A 1 89 ? 1.898 -5.875 6.151 1.00 93.38 89 GLY A N 1
ATOM 666 C CA . GLY A 1 89 ? 1.223 -4.708 6.718 1.00 93.38 89 GLY A CA 1
ATOM 667 C C . GLY A 1 89 ? -0.303 -4.834 6.704 1.00 93.38 89 GLY A C 1
ATOM 668 O O . GLY A 1 89 ? -0.962 -4.459 7.668 1.00 93.38 89 GLY A O 1
ATOM 669 N N . TRP A 1 90 ? -0.878 -5.404 5.650 1.00 94.56 90 TRP A N 1
ATOM 670 C CA . TRP A 1 90 ? -2.315 -5.633 5.529 1.00 94.56 90 TRP A CA 1
ATOM 671 C C . TRP A 1 90 ? -2.819 -6.633 6.575 1.00 94.56 90 TRP A C 1
ATOM 673 O O . TRP A 1 90 ? -3.744 -6.318 7.325 1.00 94.56 90 TRP A O 1
ATOM 683 N N . VAL A 1 91 ? -2.150 -7.784 6.706 1.00 95.06 91 VAL A N 1
ATOM 684 C CA . VAL A 1 91 ? -2.484 -8.804 7.713 1.00 95.06 91 VAL A CA 1
ATOM 685 C C . VAL A 1 91 ? -2.298 -8.258 9.129 1.00 95.06 91 VAL A C 1
ATOM 687 O O . VAL A 1 91 ? -3.189 -8.396 9.966 1.00 95.06 91 VAL A O 1
ATOM 690 N N . ALA A 1 92 ? -1.178 -7.587 9.408 1.00 93.19 92 ALA A N 1
ATOM 691 C CA . ALA A 1 92 ? -0.939 -6.975 10.714 1.00 93.19 92 ALA A CA 1
ATOM 692 C C . ALA A 1 92 ? -2.005 -5.916 11.051 1.00 93.19 92 ALA A C 1
ATOM 694 O O . ALA A 1 92 ? -2.510 -5.890 12.171 1.00 93.19 92 ALA A O 1
ATOM 695 N N . GLY A 1 93 ? -2.408 -5.094 10.076 1.00 92.12 93 GLY A N 1
ATOM 696 C CA . GLY A 1 93 ? -3.482 -4.111 10.228 1.00 92.12 93 GLY A CA 1
ATOM 697 C C . GLY A 1 93 ? -4.829 -4.743 10.587 1.00 92.12 93 GLY A C 1
ATOM 698 O O . GLY A 1 93 ? -5.496 -4.260 11.500 1.00 92.12 93 GLY A O 1
ATOM 699 N N . MET A 1 94 ? -5.192 -5.858 9.943 1.00 93.31 94 MET A N 1
ATOM 700 C CA . MET A 1 94 ? -6.388 -6.635 10.297 1.00 93.31 94 MET A CA 1
ATOM 701 C C . MET A 1 94 ? -6.327 -7.170 11.729 1.00 93.31 94 MET A C 1
ATOM 703 O O . MET A 1 94 ? -7.298 -7.051 12.474 1.00 93.31 94 MET A O 1
ATOM 707 N N . VAL A 1 95 ? -5.186 -7.740 12.129 1.00 94.38 95 VAL A N 1
ATOM 708 C CA . VAL A 1 95 ? -4.995 -8.279 13.483 1.00 94.38 95 VAL A CA 1
ATOM 709 C C . VAL A 1 95 ? -5.120 -7.172 14.529 1.00 94.38 95 VAL A C 1
ATOM 711 O O . VAL A 1 95 ? -5.832 -7.353 15.516 1.00 94.38 95 VAL A O 1
ATOM 714 N N . PHE A 1 96 ? -4.488 -6.017 14.313 1.00 91.69 96 PHE A N 1
ATOM 715 C CA . PHE A 1 96 ? -4.599 -4.877 15.226 1.00 91.69 96 PHE A CA 1
ATOM 716 C C . PHE A 1 96 ? -6.026 -4.325 15.291 1.00 91.69 96 PHE A C 1
ATOM 718 O O . PHE A 1 96 ? -6.521 -4.082 16.389 1.00 91.69 96 PHE A O 1
ATOM 725 N N . ALA A 1 97 ? -6.731 -4.237 14.158 1.00 91.19 97 ALA A N 1
ATOM 726 C CA . ALA A 1 97 ? -8.133 -3.821 14.129 1.00 91.19 97 ALA A CA 1
ATOM 727 C C . ALA A 1 97 ? -9.034 -4.744 14.974 1.00 91.19 97 ALA A C 1
ATOM 729 O O . ALA A 1 97 ? -9.876 -4.266 15.736 1.00 91.19 97 ALA A O 1
ATOM 730 N N . LEU A 1 98 ? -8.822 -6.065 14.896 1.00 92.62 98 LEU A N 1
ATOM 731 C CA . LEU A 1 98 ? -9.559 -7.052 15.695 1.00 92.62 98 LEU A CA 1
ATOM 732 C C . LEU A 1 98 ? -9.211 -6.985 17.188 1.00 92.62 98 LEU A C 1
ATOM 734 O O . LEU A 1 98 ? -10.094 -7.128 18.035 1.00 92.62 98 LEU A O 1
ATOM 738 N N . ARG A 1 99 ? -7.938 -6.733 17.514 1.00 91.25 99 ARG A N 1
ATOM 739 C CA . ARG A 1 99 ? -7.468 -6.534 18.895 1.00 91.25 99 ARG A CA 1
ATOM 740 C C . ARG A 1 99 ? -7.873 -5.183 19.483 1.00 91.25 99 ARG A C 1
ATOM 742 O O . ARG A 1 99 ? -7.795 -5.003 20.691 1.00 91.25 99 ARG A O 1
ATOM 749 N N . GLY A 1 100 ? -8.341 -4.258 18.649 1.00 89.75 100 GLY A N 1
ATOM 750 C CA . GLY A 1 100 ? -8.667 -2.898 19.053 1.00 89.75 100 GLY A CA 1
ATOM 751 C C . GLY A 1 100 ? -7.439 -2.020 19.310 1.00 89.75 100 GLY A C 1
ATOM 752 O O . GLY A 1 100 ? -7.526 -1.047 20.051 1.00 89.75 100 GLY A O 1
ATOM 753 N N . GLU A 1 101 ? -6.295 -2.366 18.719 1.00 88.00 101 GLU A N 1
ATOM 754 C CA . GLU A 1 101 ? -5.028 -1.660 18.899 1.00 88.00 101 GLU A CA 1
ATOM 755 C C . GLU A 1 101 ? -4.823 -0.599 17.806 1.00 88.00 101 GLU A C 1
ATOM 757 O O . GLU A 1 101 ? -4.793 -0.911 16.615 1.00 88.00 101 GLU A O 1
ATOM 762 N N . VAL A 1 102 ? -4.572 0.654 18.203 1.00 87.88 102 VAL A N 1
ATOM 763 C CA . VAL A 1 102 ? -4.169 1.731 17.280 1.00 87.88 102 VAL A CA 1
ATOM 764 C C . VAL A 1 102 ? -2.660 1.660 17.056 1.00 87.88 102 VAL A C 1
ATOM 766 O O . VAL A 1 102 ? -1.876 2.406 17.642 1.00 87.88 102 VAL A O 1
ATOM 769 N N . ARG A 1 103 ? -2.232 0.718 16.210 1.00 86.62 103 ARG A N 1
ATOM 770 C CA . ARG A 1 103 ? -0.826 0.556 15.826 1.00 86.62 103 ARG A CA 1
ATOM 771 C C . ARG A 1 103 ? -0.605 0.797 14.343 1.00 86.62 103 ARG A C 1
ATOM 773 O O . ARG A 1 103 ? -1.256 0.211 13.478 1.00 86.62 103 ARG A O 1
ATOM 780 N N . LEU A 1 104 ? 0.388 1.637 14.069 1.00 82.81 104 LEU A N 1
ATOM 781 C CA . LEU A 1 104 ? 0.906 1.850 12.727 1.00 82.81 104 LEU A CA 1
ATOM 782 C C . LEU A 1 104 ? 1.579 0.568 12.238 1.00 82.81 104 LEU A C 1
ATOM 784 O O . LEU A 1 104 ? 2.436 0.005 12.918 1.00 82.81 104 LEU A O 1
ATOM 788 N N . VAL A 1 105 ? 1.211 0.128 11.039 1.00 82.25 105 VAL A N 1
ATOM 789 C CA . VAL A 1 105 ? 1.915 -0.974 10.379 1.00 82.25 105 VAL A CA 1
ATOM 790 C C . VAL A 1 105 ? 3.288 -0.525 9.886 1.00 82.25 105 VAL A C 1
ATOM 792 O O . VAL A 1 105 ? 3.448 0.633 9.470 1.00 82.25 105 VAL A O 1
ATOM 795 N N . PRO A 1 106 ? 4.281 -1.430 9.926 1.00 66.88 106 PRO A N 1
ATOM 796 C CA . PRO A 1 106 ? 5.636 -1.127 9.490 1.00 66.88 106 PRO A CA 1
ATOM 797 C C . PRO A 1 106 ? 5.655 -0.593 8.045 1.00 66.88 106 PRO A C 1
ATOM 799 O O . PRO A 1 106 ? 4.856 -0.997 7.200 1.00 66.88 106 PRO A O 1
ATOM 802 N N . LEU A 1 107 ? 6.562 0.355 7.787 1.00 67.62 107 LEU A N 1
ATOM 803 C CA . LEU A 1 107 ? 6.769 1.116 6.541 1.00 67.62 107 LEU A CA 1
ATOM 804 C C . LEU A 1 107 ? 5.681 2.121 6.115 1.00 67.62 107 LEU A C 1
ATOM 806 O O . LEU A 1 107 ? 6.022 3.265 5.818 1.00 67.62 107 LEU A O 1
ATOM 810 N N . VAL A 1 108 ? 4.396 1.759 6.077 1.00 63.59 108 VAL A N 1
ATOM 811 C CA . VAL A 1 108 ? 3.348 2.647 5.507 1.00 63.59 108 VAL A CA 1
ATOM 812 C C . VAL A 1 108 ? 2.843 3.682 6.521 1.00 63.59 108 VAL A C 1
ATOM 814 O O . VAL A 1 108 ? 2.444 4.793 6.155 1.00 63.59 108 VAL A O 1
ATOM 817 N N . GLY A 1 109 ? 2.909 3.358 7.815 1.00 53.81 109 GLY A N 1
ATOM 818 C CA . GLY A 1 109 ? 2.418 4.234 8.879 1.00 53.81 109 GLY A CA 1
ATOM 819 C C . GLY A 1 109 ? 3.217 5.528 9.069 1.00 53.81 109 GLY A C 1
ATOM 820 O O . GLY A 1 109 ? 2.666 6.513 9.554 1.00 53.81 109 GLY A O 1
ATOM 821 N N . ALA A 1 110 ? 4.483 5.564 8.641 1.00 60.22 110 ALA A N 1
ATOM 822 C CA . ALA A 1 110 ? 5.335 6.747 8.785 1.00 60.22 110 ALA A CA 1
ATOM 823 C C . ALA A 1 110 ? 4.910 7.920 7.878 1.00 60.22 110 ALA A C 1
ATOM 825 O O . ALA A 1 110 ? 5.162 9.073 8.218 1.00 60.22 110 ALA A O 1
ATOM 826 N N . TRP A 1 111 ? 4.253 7.634 6.747 1.00 55.97 111 TRP A N 1
ATOM 827 C CA . TRP A 1 111 ? 3.948 8.626 5.705 1.00 55.97 111 TRP A CA 1
ATOM 828 C C . TRP A 1 111 ? 2.490 9.099 5.693 1.00 55.97 111 TRP A C 1
ATOM 830 O O . TRP A 1 111 ? 2.191 10.153 5.141 1.00 55.97 111 TRP A O 1
ATOM 840 N N . THR A 1 112 ? 1.566 8.325 6.265 1.00 55.75 112 THR A N 1
ATOM 841 C CA . THR A 1 112 ? 0.121 8.465 5.983 1.00 55.75 112 THR A CA 1
ATOM 842 C C . THR A 1 112 ? -0.702 8.973 7.155 1.00 55.75 112 THR A C 1
ATOM 844 O O . THR A 1 112 ? -1.811 9.472 6.961 1.00 55.75 112 THR A O 1
ATOM 847 N N . VAL A 1 113 ? -0.158 8.917 8.369 1.00 54.53 113 VAL A N 1
ATOM 848 C CA . VAL A 1 113 ? -0.819 9.458 9.552 1.00 54.53 113 VAL A CA 1
ATOM 849 C C . VAL A 1 113 ? -0.088 10.739 9.950 1.00 54.53 113 VAL A C 1
ATOM 851 O O . VAL A 1 113 ? 0.935 10.663 10.634 1.00 54.53 113 VAL A O 1
ATOM 854 N N . PRO A 1 114 ? -0.554 11.930 9.517 1.00 46.84 114 PRO A N 1
ATOM 855 C CA . PRO A 1 114 ? -0.005 13.187 10.005 1.00 46.84 114 PRO A CA 1
ATOM 856 C C . PRO A 1 114 ? -0.200 13.184 11.512 1.00 46.84 114 PRO A C 1
ATOM 858 O O . PRO A 1 114 ? -1.346 13.250 11.947 1.00 46.84 114 PRO A O 1
ATOM 861 N N . ARG A 1 115 ? 0.910 12.995 12.252 1.00 51.62 115 ARG A N 1
ATOM 862 C CA . ARG A 1 115 ? 1.030 12.956 13.719 1.00 51.62 115 ARG A CA 1
ATOM 863 C C . ARG A 1 115 ? -0.334 13.151 14.364 1.00 51.62 115 ARG A C 1
ATOM 865 O O . ARG A 1 115 ? -0.703 14.305 14.596 1.00 51.62 115 ARG A O 1
ATOM 872 N N . VAL A 1 116 ? -1.089 12.060 14.574 1.00 51.50 116 VAL A N 1
ATOM 873 C CA . VAL A 1 116 ? -2.305 12.104 15.401 1.00 51.50 116 VAL A CA 1
ATOM 874 C C . VAL A 1 116 ? -1.904 12.927 16.605 1.00 51.50 116 VAL A C 1
ATOM 876 O O . VAL A 1 116 ? -0.919 12.608 17.276 1.00 51.50 116 VAL A O 1
ATOM 879 N N . ARG A 1 117 ? -2.517 14.110 16.695 1.00 53.09 117 ARG A N 1
ATOM 880 C CA . ARG A 1 117 ? -2.063 15.225 17.516 1.00 53.09 117 ARG A CA 1
ATOM 881 C C . ARG A 1 117 ? -1.720 14.625 18.867 1.00 53.09 117 ARG A C 1
ATOM 883 O O . ARG A 1 117 ? -2.612 14.064 19.489 1.00 53.09 117 ARG A O 1
ATOM 890 N N . ARG A 1 118 ? -0.453 14.699 19.291 1.00 49.31 118 ARG A N 1
ATOM 891 C CA . ARG A 1 118 ? 0.088 14.040 20.501 1.00 49.31 118 ARG A CA 1
ATOM 892 C C . ARG A 1 118 ? -0.783 14.226 21.760 1.00 49.31 118 ARG A C 1
ATOM 894 O O . ARG A 1 118 ? -0.647 13.470 22.702 1.00 49.31 118 ARG A O 1
ATOM 901 N N . LYS A 1 119 ? -1.688 15.212 21.745 1.00 45.19 119 LYS A N 1
ATOM 902 C CA . LYS A 1 119 ? -2.745 15.468 22.731 1.00 45.19 119 LYS A CA 1
ATOM 903 C C . LYS A 1 119 ? -3.873 14.425 22.819 1.00 45.19 119 LYS A C 1
ATOM 905 O O . LYS A 1 119 ? -4.491 14.359 23.861 1.00 45.19 119 LYS A O 1
ATOM 910 N N . SER A 1 120 ? -4.138 13.643 21.774 1.00 52.91 120 SER A N 1
ATOM 911 C CA . SER A 1 120 ? -5.241 12.656 21.731 1.00 52.91 120 SER A CA 1
ATOM 912 C C . SER A 1 120 ? -4.815 11.233 22.117 1.00 52.91 120 SER A C 1
ATOM 914 O O . SER A 1 120 ? -5.660 10.385 22.362 1.00 52.91 120 SER A O 1
ATOM 916 N N . LEU A 1 121 ? -3.505 10.969 22.203 1.00 55.16 121 LEU A N 1
ATOM 917 C CA . LEU A 1 121 ? -2.965 9.699 22.705 1.00 55.16 121 LEU A CA 1
ATOM 918 C C . LEU A 1 121 ? -3.227 9.491 24.211 1.00 55.16 121 LEU A C 1
ATOM 920 O O . LEU A 1 121 ? -3.712 8.417 24.548 1.00 55.16 121 LEU A O 1
ATOM 924 N N . PRO A 1 122 ? -3.008 10.493 25.092 1.00 55.09 122 PRO A N 1
ATOM 925 C CA . PRO A 1 122 ? -3.355 10.377 26.508 1.00 55.09 122 PRO A CA 1
ATOM 926 C C . PRO A 1 122 ? -4.848 10.134 26.708 1.00 55.09 122 PRO A C 1
ATOM 928 O O . PRO A 1 122 ? -5.221 9.290 27.497 1.00 55.09 122 PRO A O 1
ATOM 931 N N . GLU A 1 123 ? -5.694 10.812 25.931 1.00 58.03 123 GLU A N 1
ATOM 932 C CA . GLU A 1 123 ? -7.154 10.706 26.020 1.00 58.03 123 GLU A CA 1
ATOM 933 C C . GLU A 1 123 ? -7.655 9.310 25.599 1.00 58.03 123 GLU A C 1
ATOM 935 O O . GLU A 1 123 ? -8.635 8.804 26.134 1.00 58.03 123 GLU A O 1
ATOM 940 N N . LEU A 1 124 ? -6.974 8.648 24.658 1.00 58.09 124 LEU A N 1
ATOM 941 C CA . LEU A 1 124 ? -7.286 7.272 24.259 1.00 58.09 124 LEU A CA 1
ATOM 942 C C . LEU A 1 124 ? -6.727 6.231 25.240 1.00 58.09 124 LEU A C 1
ATOM 944 O O . LEU A 1 124 ? -7.384 5.217 25.451 1.00 58.09 124 LEU A O 1
ATOM 948 N N . GLU A 1 125 ? -5.559 6.469 25.848 1.00 57.97 125 GLU A N 1
ATOM 949 C CA . GLU A 1 125 ? -5.004 5.618 26.917 1.00 57.97 125 GLU A CA 1
ATOM 950 C C . GLU A 1 125 ? -5.822 5.735 28.215 1.00 57.97 125 GLU A C 1
ATOM 952 O O . GLU A 1 125 ? -6.169 4.724 28.822 1.00 57.97 125 GLU A O 1
ATOM 957 N N . GLU A 1 126 ? -6.211 6.951 28.596 1.00 58.44 126 GLU A N 1
ATOM 958 C CA . GLU A 1 126 ? -7.048 7.257 29.761 1.00 58.44 126 GLU A CA 1
ATOM 959 C C . GLU A 1 126 ? -8.436 6.619 29.639 1.00 58.44 126 GLU A C 1
ATOM 961 O O . GLU A 1 126 ? -8.920 6.020 30.593 1.00 58.44 126 GLU A O 1
ATOM 966 N N . ASN A 1 127 ? -9.034 6.636 28.441 1.00 57.25 127 ASN A N 1
ATOM 967 C CA . ASN A 1 127 ? -10.312 5.971 28.165 1.00 57.25 127 ASN A CA 1
ATOM 968 C C . ASN A 1 127 ? -10.193 4.458 27.886 1.00 57.25 127 ASN A C 1
ATOM 970 O O . ASN A 1 127 ? -11.216 3.772 27.810 1.00 57.25 127 ASN A O 1
ATOM 974 N N . ALA A 1 128 ? -8.982 3.914 27.719 1.00 59.56 128 ALA A N 1
ATOM 975 C CA . ALA A 1 128 ? -8.751 2.473 27.564 1.00 59.56 128 ALA A CA 1
ATOM 976 C C . ALA A 1 128 ? -8.609 1.739 28.909 1.00 59.56 128 ALA A C 1
ATOM 978 O O . ALA A 1 128 ? -8.822 0.529 28.964 1.00 59.56 128 ALA A O 1
ATOM 979 N N . HIS A 1 129 ? -8.291 2.462 29.988 1.00 55.28 129 HIS A N 1
ATOM 980 C CA . HIS A 1 129 ? -8.074 1.915 31.329 1.00 55.28 129 HIS A CA 1
ATOM 981 C C . HIS A 1 129 ? -9.180 2.099 32.401 1.00 55.28 129 HIS A C 1
ATOM 983 O O . HIS A 1 129 ? -8.968 1.581 33.502 1.00 55.28 129 HIS A O 1
ATOM 989 N N . PRO A 1 130 ? -10.352 2.733 32.177 1.00 55.12 130 PRO A N 1
ATOM 990 C CA . PRO A 1 130 ? -11.287 2.997 33.273 1.00 55.12 130 PRO A CA 1
ATOM 991 C C . PRO A 1 130 ? -11.968 1.720 33.798 1.00 55.12 130 PRO A C 1
ATOM 993 O O . PRO A 1 130 ? -12.232 1.626 34.992 1.00 55.12 130 PRO A O 1
ATOM 996 N N . GLU A 1 131 ? -12.144 0.686 32.964 1.00 55.53 131 GLU A N 1
ATOM 997 C CA . GLU A 1 131 ? -12.734 -0.596 33.400 1.00 55.53 131 GLU A CA 1
ATOM 998 C C . GLU A 1 131 ? -11.832 -1.400 34.357 1.00 55.53 131 GLU A C 1
ATOM 1000 O O . GLU A 1 131 ? -12.324 -2.251 35.093 1.00 55.53 131 GLU A O 1
ATOM 1005 N N . LEU A 1 132 ? -10.518 -1.145 34.384 1.00 52.66 132 LEU A N 1
ATOM 1006 C CA . LEU A 1 132 ? -9.592 -1.883 35.255 1.00 52.66 132 LEU A CA 1
ATOM 1007 C C . LEU A 1 132 ? -9.454 -1.269 36.653 1.00 52.66 132 LEU A C 1
ATOM 1009 O O . LEU A 1 132 ? -9.042 -1.970 37.571 1.00 52.66 132 LEU A O 1
ATOM 1013 N N . ILE A 1 133 ? -9.804 0.008 36.825 1.00 53.66 133 ILE A N 1
ATOM 1014 C CA . ILE A 1 133 ? -9.704 0.694 38.121 1.00 53.66 133 ILE A CA 1
ATOM 1015 C C . ILE A 1 133 ? -10.972 0.450 38.952 1.00 53.66 133 ILE A C 1
ATOM 1017 O O . ILE A 1 133 ? -10.880 0.188 40.152 1.00 53.66 133 ILE A O 1
ATOM 1021 N N . GLU A 1 134 ? -12.148 0.421 38.318 1.00 54.78 134 GLU A N 1
ATOM 1022 C CA . GLU A 1 134 ? -13.426 0.209 39.014 1.00 54.78 134 GLU A CA 1
ATOM 1023 C C . GLU A 1 134 ? -13.572 -1.225 39.567 1.00 54.78 134 GLU A C 1
ATOM 1025 O O . GLU A 1 134 ? -14.180 -1.430 40.612 1.00 54.78 134 GLU A O 1
ATOM 1030 N N . ALA A 1 135 ? -12.906 -2.215 38.957 1.00 56.88 135 ALA A N 1
ATOM 1031 C CA . ALA A 1 135 ? -12.914 -3.608 39.417 1.00 56.88 135 ALA A CA 1
ATOM 1032 C C . ALA A 1 135 ? -11.998 -3.898 40.629 1.00 56.88 135 ALA A C 1
ATOM 1034 O O . ALA A 1 135 ? -12.002 -5.018 41.139 1.00 56.88 135 ALA A O 1
ATOM 1035 N N . THR A 1 136 ? -11.198 -2.927 41.090 1.00 54.25 136 THR A N 1
ATOM 1036 C CA . THR A 1 136 ? -10.206 -3.136 42.168 1.00 54.25 136 THR A CA 1
ATOM 1037 C C . THR A 1 136 ? -10.430 -2.302 43.425 1.00 54.25 136 THR A C 1
ATOM 1039 O O . THR A 1 136 ? -9.594 -2.342 44.326 1.00 54.25 136 THR A O 1
ATOM 1042 N N . THR A 1 137 ? -11.551 -1.585 43.526 1.00 54.75 137 THR A N 1
ATOM 1043 C CA . THR A 1 137 ? -11.898 -0.837 44.743 1.00 54.75 137 THR A CA 1
ATOM 1044 C C . THR A 1 137 ? -12.861 -1.683 45.581 1.00 54.75 137 THR A C 1
ATOM 1046 O O . THR A 1 137 ? -14.048 -1.717 45.266 1.00 54.75 137 THR A O 1
ATOM 1049 N N . PRO A 1 138 ? -12.400 -2.427 46.606 1.00 57.88 138 PRO A N 1
ATOM 1050 C CA . PRO A 1 138 ? -13.322 -3.008 47.571 1.00 57.88 138 PRO A CA 1
ATOM 1051 C C . PRO A 1 138 ? -14.001 -1.857 48.319 1.00 57.88 138 PRO A C 1
ATOM 1053 O O . PRO A 1 138 ? -13.318 -0.971 48.835 1.00 57.88 138 PRO A O 1
ATOM 1056 N N . GLU A 1 139 ? -15.334 -1.854 48.333 1.00 63.16 139 GLU A N 1
ATOM 1057 C CA . GLU A 1 139 ? -16.122 -0.950 49.171 1.00 63.16 139 GLU A CA 1
ATOM 1058 C C . GLU A 1 139 ? -15.645 -1.081 50.626 1.00 63.16 139 GLU A C 1
ATOM 1060 O O . GLU A 1 139 ? -15.608 -2.186 51.176 1.00 63.16 139 GLU A O 1
ATOM 1065 N N . ALA A 1 140 ? -15.217 0.041 51.204 1.00 61.66 140 ALA A N 1
ATOM 1066 C CA . ALA A 1 140 ? -14.801 0.168 52.597 1.00 61.66 140 ALA A CA 1
ATOM 1067 C C . ALA A 1 140 ? -15.869 0.916 53.396 1.00 61.66 140 ALA A C 1
ATOM 1069 O O . ALA A 1 140 ? -16.436 1.887 52.841 1.00 61.66 140 ALA A O 1
#

pLDDT: mean 83.35, std 16.38, range [45.19, 98.12]

Sequence (140 aa):
MSTSSRYLAFFAYLLSIPGALFVLLARRDDPFAVFHARQSLAIAVAAVGAPLIWAVIAWAGAWLPVGGPLIGLSLFSLVIATYLVLVVGWVAGMVFALRGEVRLVPLVGAWTVPRVRRKSLPELEENAHPELIEATTPEA

Secondary structure (DSSP, 8-state):
--HHHHHHHHHHHHTHHHHHHHHHHH-TT-HHHHHHHHHHHHHHHHHHHHHHHHHHHHHHHHT-TTTHHHHHHHHHHHHHHHHHHHHHHHHHHHHHHHHT---PPTTTHHHHS----TTHHHHHHHTTSHHHHHTT----